Protein 9E6P (pdb70)

B-factor: mean 45.99, std 21.61, range [12.02, 159.19]

Solve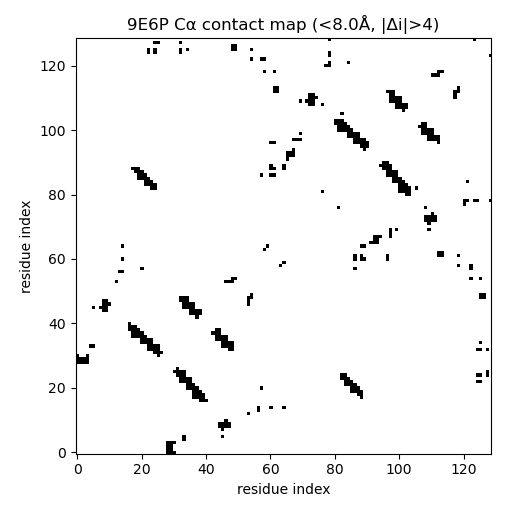nt-accessible surface area: 7428 Å² total; per-residue (Å²): 101,133,148,41,122,19,173,125,51,132,98,61,31,119,24,79,76,1,72,20,1,27,0,41,24,54,29,116,56,2,107,96,10,5,0,25,0,29,29,116,104,45,174,118,28,28,4,48,7,114,29,101,56,6,52,70,25,0,32,49,2,2,94,62,120,181,174,48,95,23,163,109,84,96,98,53,35,112,28,95,69,10,87,23,0,21,1,32,10,40,25,144,46,3,130,98,11,6,0,34,0,30,20,73,114,42,191,124,4,12,10,52,5,93,33,110,60,16,34,60,41,0,62,20,3,1,100,47,122

GO terms:
  GO:0005576 extracellular region (C, IDA)
  GO:0097398 cellular response to interleukin-17 (P, IDA)
  GO:0005576 extracellular region (C, HDA)
  GO:0070947 neutrophil-mediated killing of fungus (P, IDA)
  GO:1902035 positive regulation of hematopoietic stem cell proliferation (P, IDA)
  GO:0032930 positive regulation of superoxide anion generation (P, IDA)

InterPro domains:
  IPR001089 CXC chemokine [PR00437] (32-40)
  IPR001089 CXC chemokine [PR00437] (47-68)
  IPR001089 CXC chemokine [PR00437] (69-87)
  IPR001811 Chemokine interleukin-8-like domain [PF00048] (32-90)
  IPR001811 Chemokine interleukin-8-like domain [SM00199] (30-90)
  IPR018048 CXC chemokine, conserved site [PS00471] (33-77)
  IPR033899 CXC Chemokine domain [cd00273] (30-92)
  IPR036048 Chemokine interleukin-8-like superfamily [SSF54117] (15-92)
  IPR039809 Chemokine beta/gamma/delta [PTHR12015] (9-92)

Radius of gyration: 13.68 Å; Cα contacts (8 Å, |Δi|>4): 250; chains: 2; bounding box: 38×34×27 Å

Structure (mmCIF, N/CA/C/O backbone):
data_9E6P
#
_entry.id   9E6P
#
_cell.length_a   44.859
_cell.length_b   72.184
_cell.length_c   42.810
_cell.angle_alpha   90.000
_cell.angle_beta   90.000
_cell.angle_gamma   90.000
#
_symmetry.space_group_name_H-M   'P 21 21 2'
#
loop_
_atom_site.group_PDB
_atom_site.id
_atom_site.type_symbol
_atom_site.label_atom_id
_atom_site.label_alt_id
_atom_site.label_comp_id
_atom_site.label_asym_id
_atom_site.label_entity_id
_atom_site.label_seq_id
_atom_site.pdbx_PDB_ins_code
_atom_site.Cartn_x
_atom_site.Cartn_y
_atom_site.Cartn_z
_atom_site.occupancy
_atom_site.B_iso_or_equiv
_atom_site.auth_seq_id
_atom_site.auth_comp_id
_atom_site.auth_asym_id
_atom_site.auth_atom_id
_atom_site.pdbx_PDB_model_num
ATOM 1 N N . GLU A 1 7 ? -34.78334 16.74193 -11.24632 1.000 53.38238 7 GLU A N 1
ATOM 2 C CA . GLU A 1 7 ? -35.09169 15.31892 -11.17895 1.000 61.21731 7 GLU A CA 1
ATOM 3 C C . GLU A 1 7 ? -35.68311 14.82995 -12.49709 1.000 60.69661 7 GLU A C 1
ATOM 4 O O . GLU A 1 7 ? -36.51093 13.91842 -12.51225 1.000 69.13534 7 GLU A O 1
ATOM 7 N N . LEU A 1 8 ? -35.24571 15.43730 -13.60579 1.000 45.81916 8 LEU A N 1
ATOM 8 C CA . LEU A 1 8 ? -35.81678 15.15686 -14.91491 1.000 62.73398 8 LEU A CA 1
ATOM 9 C C . LEU A 1 8 ? -34.81205 14.68652 -15.96324 1.000 49.70801 8 LEU A C 1
ATOM 10 O O . LEU A 1 8 ? -35.23577 14.07565 -16.95120 1.000 42.71407 8 LEU A O 1
ATOM 26 N N . ARG A 1 9 ? -33.51540 14.94739 -15.79305 1.000 48.73968 9 ARG A N 1
ATOM 27 C CA . ARG A 1 9 ? -32.49343 14.30388 -16.61968 1.000 52.71901 9 ARG A CA 1
ATOM 28 C C . ARG A 1 9 ? -31.29208 13.90306 -15.76639 1.000 42.05808 9 ARG A C 1
ATOM 29 O O . ARG A 1 9 ? -30.13704 14.05003 -16.17796 1.000 52.00558 9 ARG A O 1
ATOM 50 N N . CYS A 1 10 ? -31.55243 13.38378 -14.56712 1.000 38.01274 10 CYS A N 1
ATOM 51 C CA . CYS A 1 10 ? -30.49004 12.86378 -13.71620 1.000 32.64055 10 CYS A CA 1
ATOM 52 C C . CYS A 1 10 ? -29.90864 11.58135 -14.30554 1.000 32.75114 10 CYS A C 1
ATOM 53 O O . CYS A 1 10 ? -30.61469 10.78483 -14.93008 1.000 44.80838 10 CYS A O 1
ATOM 60 N N . GLN A 1 11 ? -28.60333 11.38730 -14.10250 1.000 23.85956 11 GLN A N 1
ATOM 61 C CA . GLN A 1 11 ? -27.91217 10.18644 -14.55816 1.000 26.04473 11 GLN A CA 1
ATOM 62 C C . GLN A 1 11 ? -27.80903 9.10368 -13.48948 1.000 24.62022 11 GLN A C 1
ATOM 63 O O . GLN A 1 11 ? -27.31977 8.00977 -13.78840 1.000 16.52172 11 GLN A O 1
ATOM 77 N N . CYS A 1 12 ? -28.24917 9.37156 -12.26315 1.000 22.38965 12 CYS A N 1
ATOM 78 C CA . CYS A 1 12 ? -28.17601 8.39789 -11.18248 1.000 35.23806 12 CYS A CA 1
ATOM 79 C C . CYS A 1 12 ? -29.54648 8.21163 -10.55178 1.000 30.21200 12 CYS A C 1
ATOM 80 O O . CYS A 1 12 ? -30.19773 9.18834 -10.16762 1.000 38.80316 12 CYS A O 1
ATOM 87 N N . LEU A 1 13 ? -29.97286 6.95322 -10.44452 1.000 18.63923 13 LEU A N 1
ATOM 88 C CA . LEU A 1 13 ? -31.21375 6.58427 -9.78011 1.000 33.57092 13 LEU A CA 1
ATOM 89 C C . LEU A 1 13 ? -30.99019 6.10034 -8.35667 1.000 14.81686 13 LEU A C 1
ATOM 90 O O . LEU A 1 13 ? -31.95967 5.78472 -7.66198 1.000 21.82310 13 LEU A O 1
ATOM 106 N N . GLN A 1 14 ? -29.74203 6.02625 -7.91335 1.000 14.62207 14 GLN A N 1
ATOM 107 C CA . GLN A 1 14 ? -29.43446 5.46951 -6.60774 1.000 33.29566 14 GLN A CA 1
ATOM 108 C C . GLN A 1 14 ? -27.95614 5.66901 -6.32767 1.000 49.57316 14 GLN A C 1
ATOM 109 O O . GLN A 1 14 ? -27.12708 5.62544 -7.24136 1.000 40.95658 14 GLN A O 1
ATOM 123 N N . THR A 1 15 ? -27.63826 5.87532 -5.05716 1.000 21.77236 15 THR A N 1
ATOM 124 C CA . THR A 1 15 ? -26.26069 5.96748 -4.60758 1.000 37.73545 15 THR A CA 1
ATOM 125 C C . THR A 1 15 ? -25.89331 4.69406 -3.86024 1.000 49.30498 15 THR A C 1
ATOM 126 O O . THR A 1 15 ? -26.73627 4.07069 -3.20922 1.000 30.97179 15 THR A O 1
ATOM 137 N N . MET A 1 16 ? -24.63432 4.29500 -3.98731 1.000 37.95255 16 MET A N 1
ATOM 138 C CA . MET A 1 16 ? -24.15199 3.05554 -3.39914 1.000 29.15336 16 MET A CA 1
ATOM 139 C C . MET A 1 16 ? -22.78387 3.32554 -2.79336 1.000 18.87121 16 MET A C 1
ATOM 140 O O . MET A 1 16 ? -22.07233 4.23547 -3.22417 1.000 32.03429 16 MET A O 1
ATOM 154 N N . ALA A 1 17 ? -22.41816 2.52784 -1.79128 1.000 15.36022 17 ALA A N 1
ATOM 155 C CA . ALA A 1 17 ? -21.19031 2.73314 -1.03647 1.000 22.62085 17 ALA A CA 1
ATOM 156 C C . ALA A 1 17 ? -20.36901 1.45335 -1.01076 1.000 23.65902 17 ALA A C 1
ATOM 157 O O . ALA A 1 17 ? -20.88411 0.35841 -1.24214 1.000 32.49562 17 ALA A O 1
ATOM 164 N N . GLY A 1 18 ? -19.08830 1.59911 -0.67299 1.000 32.54970 18 GLY A N 1
ATOM 165 C CA . GLY A 1 18 ? -18.15016 0.49710 -0.71449 1.000 32.72092 18 GLY A CA 1
ATOM 166 C C . GLY A 1 18 ? -17.07743 0.60339 -1.77800 1.000 30.76127 18 GLY A C 1
ATOM 167 O O . GLY A 1 18 ? -16.36063 -0.37541 -2.00472 1.000 59.36127 18 GLY A O 1
ATOM 171 N N . ILE A 1 19 ? -16.93659 1.76345 -2.42164 1.000 24.82839 19 ILE A N 1
ATOM 172 C CA . ILE A 1 19 ? -15.99352 1.93820 -3.52142 1.000 33.42636 19 ILE A CA 1
ATOM 173 C C . ILE A 1 19 ? -14.55824 2.00164 -3.01156 1.000 44.03886 19 ILE A C 1
ATOM 174 O O . ILE A 1 19 ? -14.27641 2.56934 -1.94709 1.000 34.53401 19 ILE A O 1
ATOM 190 N N . HIS A 1 20 ? -13.63883 1.40124 -3.77454 1.000 48.64841 20 HIS A N 1
ATOM 191 C CA . HIS A 1 20 ? -12.21562 1.40090 -3.46383 1.000 42.11474 20 HIS A CA 1
ATOM 192 C C . HIS A 1 20 ? -11.47219 2.15138 -4.56039 1.000 40.62925 20 HIS A C 1
ATOM 193 O O . HIS A 1 20 ? -11.79091 2.00879 -5.74514 1.000 34.21182 20 HIS A O 1
ATOM 207 N N . LEU A 1 21 ? -10.46197 2.92856 -4.16498 1.000 27.05510 21 LEU A N 1
ATOM 208 C CA . LEU A 1 21 ? -9.71836 3.72200 -5.13854 1.000 24.91854 21 LEU A CA 1
ATOM 209 C C . LEU A 1 21 ? -9.00704 2.83632 -6.15445 1.000 25.86076 21 LEU A C 1
ATOM 210 O O . LEU A 1 21 ? -8.89703 3.19706 -7.33202 1.000 45.82699 21 LEU A O 1
ATOM 226 N N . LYS A 1 22 ? -8.51343 1.67375 -5.71877 1.000 13.41271 22 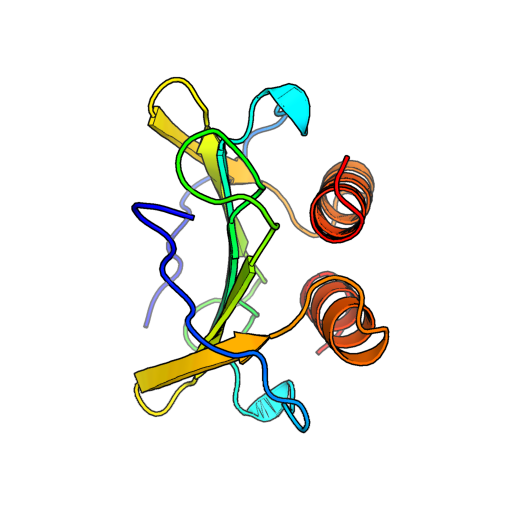LYS A N 1
ATOM 227 C CA . LYS A 1 22 ? -7.74389 0.81646 -6.61659 1.000 31.94423 22 LYS A CA 1
ATOM 228 C C . LYS A 1 22 ? -8.51627 0.49085 -7.89035 1.000 40.84187 22 LYS A C 1
ATOM 229 O O . LYS A 1 22 ? -7.92700 0.37516 -8.97172 1.000 30.15221 22 LYS A O 1
ATOM 233 N N . ASN A 1 23 ? -9.83528 0.33846 -7.78611 1.000 39.10603 23 ASN A N 1
ATOM 234 C CA . ASN A 1 23 ? -10.63946 -0.03980 -8.94208 1.000 39.30055 23 ASN A CA 1
ATOM 235 C C . ASN A 1 23 ? -11.01090 1.13900 -9.83862 1.000 32.25003 23 ASN A C 1
ATOM 236 O O . ASN A 1 23 ? -11.33798 0.92157 -11.00820 1.000 26.45415 23 ASN A O 1
ATOM 247 N N . ILE A 1 24 ? -10.98849 2.36774 -9.33037 1.000 39.41084 24 ILE A N 1
ATOM 248 C CA . ILE A 1 24 ? -11.49835 3.50851 -10.08511 1.000 22.51447 24 ILE A CA 1
ATOM 249 C C . ILE A 1 24 ? -10.49505 3.91536 -11.15580 1.000 21.29310 24 ILE A C 1
ATOM 250 O O . ILE A 1 24 ? -9.30433 4.08362 -10.87248 1.000 36.16487 24 ILE A O 1
ATOM 266 N N . GLN A 1 25 ? -10.97714 4.09031 -12.38959 1.000 12.38281 25 GLN A N 1
ATOM 267 C CA . GLN A 1 25 ? -10.18018 4.72631 -13.42970 1.000 14.31355 25 GLN A CA 1
ATOM 268 C C . GLN A 1 25 ? -10.60413 6.15718 -13.69637 1.000 27.29287 25 GLN A C 1
ATOM 269 O O . GLN A 1 25 ? -9.81057 6.93022 -14.24111 1.000 49.49281 25 GLN A O 1
ATOM 283 N N . SER A 1 26 ? -11.84599 6.52058 -13.37504 1.000 26.58644 26 SER A N 1
ATOM 284 C CA . SER A 1 26 ? -12.26835 7.90219 -13.54662 1.000 19.37948 26 SER A CA 1
ATOM 285 C C . SER A 1 26 ? -13.40739 8.23029 -12.59616 1.000 12.07153 26 SER A C 1
ATOM 286 O O . SER A 1 26 ? -14.39015 7.49630 -12.52732 1.000 12.18084 26 SER A O 1
ATOM 294 N N . LEU A 1 27 ? -13.26516 9.32026 -11.85246 1.000 21.39841 27 LEU A N 1
ATOM 295 C CA . LEU A 1 27 ? -14.30980 9.81927 -10.96470 1.000 33.82326 27 LEU A CA 1
ATOM 296 C C . LEU A 1 27 ? -14.72657 11.18737 -11.48713 1.000 50.82355 27 LEU A C 1
ATOM 297 O O . LEU A 1 27 ? -13.86836 12.04065 -11.71417 1.000 38.49444 27 LEU A O 1
ATOM 313 N N . CYS A 1 28 ? -16.03272 11.41838 -11.64396 1.000 40.56565 28 CYS A N 1
ATOM 314 C CA . CYS A 1 28 ? -16.51126 12.67912 -12.20278 1.000 38.90915 28 CYS A CA 1
ATOM 315 C C . CYS A 1 28 ? -17.69722 13.19493 -11.40191 1.000 27.21661 28 CYS A C 1
ATOM 316 O O . CYS A 1 28 ? -18.60939 12.43257 -11.06698 1.000 26.86214 28 CYS A O 1
ATOM 323 N N . VAL A 1 29 ? -17.66579 14.49297 -11.09798 1.000 32.37976 29 VAL A N 1
ATOM 324 C CA . VAL A 1 29 ? -18.68100 15.16526 -10.29263 1.000 28.08864 29 VAL A CA 1
ATOM 325 C C . VAL A 1 29 ? -19.60416 15.94218 -11.22000 1.000 19.66383 29 VAL A C 1
ATOM 326 O O . VAL A 1 29 ? -19.14577 16.77417 -12.01451 1.000 16.88359 29 VAL A O 1
ATOM 339 N N . LEU A 1 30 ? -20.90744 15.69157 -11.10430 1.000 16.73148 30 LEU A N 1
ATOM 340 C CA . LEU A 1 30 ? -21.92188 16.41243 -11.86324 1.000 23.82261 30 LEU A CA 1
ATOM 341 C C . LEU A 1 30 ? -22.62669 17.35190 -10.89944 1.000 27.41124 30 LEU A C 1
ATOM 342 O O . LEU A 1 30 ? -23.47003 16.90248 -10.10268 1.000 53.11276 30 LEU A O 1
ATOM 358 N N . PRO A 1 31 ? -22.31501 18.64656 -10.91355 1.000 30.57622 31 PRO A N 1
ATOM 359 C CA . PRO A 1 31 ? -22.93858 19.55892 -9.94983 1.000 46.00399 31 PRO A CA 1
ATOM 360 C C . PRO A 1 31 ? -24.42230 19.71826 -10.22519 1.000 34.55617 31 PRO A C 1
ATOM 361 O O . PRO A 1 31 ? -24.88252 19.59639 -11.36042 1.000 13.43549 31 PRO A O 1
ATOM 372 N N . SER A 1 32 ? -25.16737 20.02300 -9.16761 1.000 35.97582 32 SER A N 1
ATOM 373 C CA . SER A 1 32 ? -26.61106 20.16103 -9.28200 1.000 38.57839 32 SER A CA 1
ATOM 374 C C . SER A 1 32 ? -26.98451 21.36834 -10.13684 1.000 58.26578 32 SER A C 1
ATOM 375 O O . SER A 1 32 ? -26.28573 22.38500 -10.16336 1.000 65.54615 32 SER A O 1
ATOM 383 N N . GLY A 1 33 ? -28.11109 21.24248 -10.83686 1.000 83.52378 33 GLY A N 1
ATOM 384 C CA . GLY A 1 33 ? -28.63038 22.29421 -11.67908 1.000 6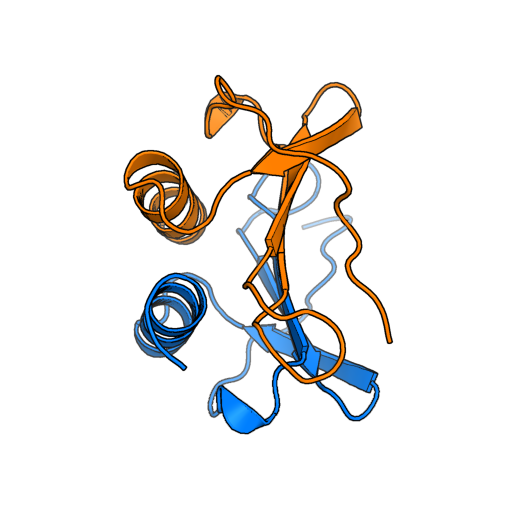6.18631 33 GLY A CA 1
ATOM 385 C C . GLY A 1 33 ? -30.04673 21.98527 -12.12427 1.000 49.95663 33 GLY A C 1
ATOM 386 O O . GLY A 1 33 ? -30.72495 21.12800 -11.54955 1.000 45.94483 33 GLY A O 1
ATOM 390 N N . PRO A 1 34 ? -30.52769 22.68030 -13.15755 1.000 39.99620 34 PRO A N 1
ATOM 391 C CA . PRO A 1 34 ? -31.85067 22.33498 -13.70199 1.000 36.45605 34 PRO A CA 1
ATOM 392 C C . PRO A 1 34 ? -31.92350 20.89609 -14.15856 1.000 42.74196 34 PRO A C 1
ATOM 393 O O . PRO A 1 34 ? -33.00008 20.28656 -14.12462 1.000 43.54284 34 PRO A O 1
ATOM 404 N N . HIS A 1 35 ? -30.79724 20.34286 -14.60635 1.000 41.67788 35 HIS A N 1
ATOM 405 C CA . HIS A 1 35 ? -30.77307 18.95764 -15.05296 1.000 47.56813 35 HIS A CA 1
ATOM 406 C C . HIS A 1 35 ? -31.10707 17.99631 -13.91732 1.000 35.85461 35 HIS A C 1
ATOM 407 O O . HIS A 1 35 ? -31.87342 17.04463 -14.10896 1.000 33.80856 35 HIS A O 1
ATOM 421 N N . CYS A 1 36 ? -30.55463 18.22767 -12.72582 1.000 37.98305 36 CYS A N 1
ATOM 422 C CA . CYS A 1 36 ? -30.72204 17.28599 -11.62690 1.000 40.50241 36 CYS A CA 1
ATOM 423 C C . CYS A 1 36 ? -30.75191 18.03340 -10.30169 1.000 31.69984 36 CYS A C 1
ATOM 424 O O . CYS A 1 36 ? -30.00968 18.99844 -10.10873 1.000 49.53780 36 CYS A O 1
ATOM 431 N N . THR A 1 37 ? -31.60865 17.57186 -9.38692 1.000 28.40692 37 THR A N 1
ATOM 432 C CA . THR A 1 37 ? -31.79581 18.28127 -8.12596 1.000 28.32765 37 THR A CA 1
ATOM 433 C C . THR A 1 37 ? -30.54902 18.21803 -7.25225 1.000 48.24919 37 THR A C 1
ATOM 434 O O . THR A 1 37 ? -30.22434 19.18677 -6.55668 1.000 74.70490 37 THR A O 1
ATOM 445 N N . GLN A 1 38 ? -29.84940 17.08589 -7.25840 1.000 48.70101 38 GLN A N 1
ATOM 446 C CA . GLN A 1 38 ? -28.71454 16.86117 -6.37641 1.000 59.58676 38 GLN A CA 1
ATOM 447 C C . GLN A 1 38 ? -27.44302 16.62068 -7.17834 1.000 49.47352 38 GLN A C 1
ATOM 448 O O . GLN A 1 38 ? -27.47891 16.07175 -8.28412 1.000 39.04741 38 GLN A O 1
ATOM 462 N N . THR A 1 39 ? -26.31665 17.04156 -6.60364 1.000 41.51631 39 THR A N 1
ATOM 463 C CA . THR A 1 39 ? -25.01506 16.71580 -7.17228 1.000 37.62963 39 THR A CA 1
ATOM 464 C C . THR A 1 39 ? -24.80554 15.20676 -7.15694 1.000 13.71566 39 THR A C 1
ATOM 465 O O . THR A 1 39 ? -25.23920 14.50903 -6.23568 1.000 13.88581 39 THR A O 1
ATOM 476 N N . GLU A 1 40 ? -24.14285 14.70451 -8.19159 1.000 16.68187 40 GLU A N 1
ATOM 477 C CA . GLU A 1 40 ? -23.96371 13.27301 -8.38248 1.000 16.51798 40 GLU A CA 1
ATOM 478 C C . GLU A 1 40 ? -22.49232 12.95924 -8.58301 1.000 18.45954 40 GLU A C 1
ATOM 479 O O . GLU A 1 40 ? -21.76738 13.75764 -9.17810 1.000 31.02544 40 GLU A O 1
ATOM 491 N N . VAL A 1 41 ? -22.02508 11.82381 -8.06309 1.000 21.56004 41 VAL A N 1
ATOM 492 C CA . VAL A 1 41 ? -20.66813 11.36421 -8.33198 1.000 29.18610 41 VAL A CA 1
ATOM 493 C C . VAL A 1 41 ? -20.78422 10.08923 -9.15381 1.000 15.74359 41 VAL A C 1
ATOM 494 O O . VAL A 1 41 ? -21.53873 9.18675 -8.79118 1.000 16.40609 41 VAL A O 1
ATOM 507 N N . ILE A 1 42 ? -20.10364 10.03761 -10.29329 1.000 15.69714 42 ILE A N 1
ATOM 508 C CA . ILE A 1 42 ? -20.07263 8.82648 -11.10748 1.000 15.66033 42 ILE A CA 1
ATOM 509 C C . ILE A 1 42 ? -18.62531 8.37150 -11.22130 1.000 34.72016 42 ILE A C 1
ATOM 510 O O . ILE A 1 42 ? -17.76937 9.11529 -11.71478 1.000 36.42395 42 ILE A O 1
ATOM 526 N N . ALA A 1 43 ? -18.35634 7.14950 -10.77017 1.000 41.39577 43 ALA A N 1
ATOM 527 C CA . ALA A 1 43 ? -17.02348 6.56564 -10.83783 1.000 15.07192 43 ALA A CA 1
ATOM 528 C C . ALA A 1 43 ? -17.08268 5.43193 -11.85073 1.000 15.09688 43 ALA A C 1
ATOM 529 O O . ALA A 1 43 ? -17.73155 4.40958 -11.61131 1.000 16.34820 43 ALA A O 1
ATOM 536 N N . THR A 1 44 ? -16.42589 5.62996 -12.98510 1.000 15.10232 44 THR A N 1
ATOM 537 C CA . THR A 1 44 ? -16.21997 4.57946 -13.96573 1.000 15.10903 44 THR A CA 1
ATOM 538 C C . THR A 1 44 ? -14.97619 3.79916 -13.56606 1.000 14.89845 44 THR A C 1
ATOM 539 O O . THR A 1 44 ? -13.88294 4.37107 -13.45406 1.000 26.52846 44 THR A O 1
ATOM 550 N N . LEU A 1 45 ? -15.15365 2.50282 -13.33617 1.000 14.86390 45 LEU A N 1
ATOM 551 C CA . LEU A 1 45 ? -14.09909 1.62081 -12.87577 1.000 17.00943 45 LEU A CA 1
ATOM 552 C C . LEU A 1 45 ? -13.26229 1.13662 -14.05612 1.000 21.12181 45 LEU A C 1
ATOM 553 O O . LEU A 1 45 ? -13.61236 1.32882 -15.22271 1.000 31.53027 45 LEU A O 1
ATOM 569 N N . LYS A 1 46 ? -12.14275 0.48397 -13.73875 1.000 32.69813 46 LYS A N 1
ATOM 570 C CA . LYS A 1 46 ? -11.25321 -0.01252 -14.78447 1.000 31.74033 46 LYS A CA 1
ATOM 571 C C . LYS A 1 46 ? -11.92135 -1.08885 -15.63198 1.000 26.89212 46 LYS A C 1
ATOM 572 O O . LYS A 1 46 ? -11.65105 -1.18621 -16.83480 1.000 27.20736 46 LYS A O 1
ATOM 591 N N . ASN A 1 47 ? -12.80197 -1.89423 -15.03273 1.000 15.16517 47 ASN A N 1
ATOM 592 C CA . ASN A 1 47 ? -13.53629 -2.90022 -15.79001 1.000 14.83134 47 ASN A CA 1
ATOM 593 C C . ASN A 1 47 ? -14.51962 -2.28771 -16.77780 1.000 23.46787 47 ASN A C 1
ATOM 594 O O . ASN A 1 47 ? -14.97661 -2.98615 -17.69011 1.000 32.74591 47 ASN A O 1
ATOM 605 N N . GLY A 1 48 ? -14.85767 -1.00875 -16.61232 1.000 24.30764 48 GLY A N 1
ATOM 606 C CA . GLY A 1 48 ? -15.76211 -0.30801 -17.50099 1.000 15.22275 48 GLY A CA 1
ATOM 607 C C . GLY A 1 48 ? -17.13240 -0.04077 -16.91753 1.000 15.32780 48 GLY A C 1
ATOM 608 O O . GLY A 1 48 ? -17.87921 0.76625 -17.48770 1.000 15.48350 48 GLY A O 1
ATOM 612 N N . ARG A 1 49 ? -17.49110 -0.68490 -15.80790 1.000 15.26585 49 ARG A N 1
ATOM 613 C CA . ARG A 1 49 ? -18.75846 -0.40024 -15.15478 1.000 15.37290 49 ARG A CA 1
ATOM 614 C C . ARG A 1 49 ? -18.70497 0.95552 -14.46129 1.000 15.34356 49 ARG A C 1
ATOM 615 O O . ARG A 1 49 ? -17.63501 1.49665 -14.18429 1.000 15.20174 49 ARG A O 1
ATOM 636 N N . GLU A 1 50 ? -19.87922 1.51340 -14.19479 1.000 15.49299 50 GLU A N 1
ATOM 637 C CA . GLU A 1 50 ? -20.00415 2.81059 -13.54592 1.000 15.50692 50 GLU A CA 1
ATOM 638 C C . GLU A 1 50 ? -20.79697 2.65502 -12.25743 1.000 15.52953 50 GLU A C 1
ATOM 639 O O . GLU A 1 50 ? -21.70866 1.82857 -12.16821 1.000 15.62903 50 GLU A O 1
ATOM 651 N N . ALA A 1 51 ? -20.43046 3.44693 -11.25146 1.000 16.67040 51 ALA A N 1
ATOM 652 C CA . ALA A 1 51 ? -21.06633 3.40037 -9.94045 1.000 20.83626 51 ALA A CA 1
ATOM 653 C C . ALA A 1 51 ? -21.43964 4.81003 -9.50627 1.000 15.56025 51 ALA A C 1
ATOM 654 O O . ALA A 1 51 ? -20.60886 5.72285 -9.56688 1.000 21.35284 51 ALA A O 1
ATOM 661 N N . CYS A 1 52 ? -22.68898 4.98496 -9.07587 1.000 15.74667 52 CYS A N 1
ATOM 662 C CA . CYS A 1 52 ? -23.16550 6.26667 -8.57101 1.000 16.81000 52 CYS A CA 1
ATOM 663 C C . CYS A 1 52 ? -22.87157 6.38358 -7.08105 1.000 21.02614 52 CYS A C 1
ATOM 664 O O . CYS A 1 52 ? -23.30169 5.54209 -6.28529 1.000 21.74659 52 CYS A O 1
ATOM 671 N N . LEU A 1 53 ? -22.14310 7.43087 -6.71510 1.000 30.85879 53 LEU A N 1
ATOM 672 C CA . LEU A 1 53 ? -21.74119 7.71764 -5.35199 1.000 20.64944 53 LEU A CA 1
ATOM 673 C C . LEU A 1 53 ? -22.34691 9.03898 -4.89234 1.000 21.73806 53 LEU A C 1
ATOM 674 O O . LEU A 1 53 ? -22.59024 9.96239 -5.69312 1.000 23.66938 53 LEU A O 1
ATOM 690 N N . ASP A 1 54 ? -22.55974 9.11643 -3.57958 1.000 21.11209 54 ASP A N 1
ATOM 691 C CA . ASP A 1 54 ? -23.20351 10.25920 -2.94962 1.000 35.75599 54 ASP A CA 1
ATOM 692 C C . ASP A 1 54 ? -22.13999 11.27361 -2.56159 1.000 45.71588 54 ASP A C 1
ATOM 693 O O . ASP A 1 54 ? -21.25764 10.94483 -1.75893 1.000 44.49711 54 ASP A O 1
ATOM 702 N N . PRO A 1 55 ? -22.17213 12.49845 -3.09604 1.000 49.37946 55 PRO A N 1
ATOM 703 C CA . PRO A 1 55 ? -21.09126 13.45118 -2.78749 1.000 42.32610 55 PRO A CA 1
ATOM 704 C C . PRO A 1 55 ? -20.95979 13.76648 -1.30814 1.000 47.71851 55 PRO A C 1
ATOM 705 O O . PRO A 1 55 ? -19.84277 14.00323 -0.83089 1.000 38.48990 55 PRO A O 1
ATOM 716 N N . GLU A 1 56 ? -22.0713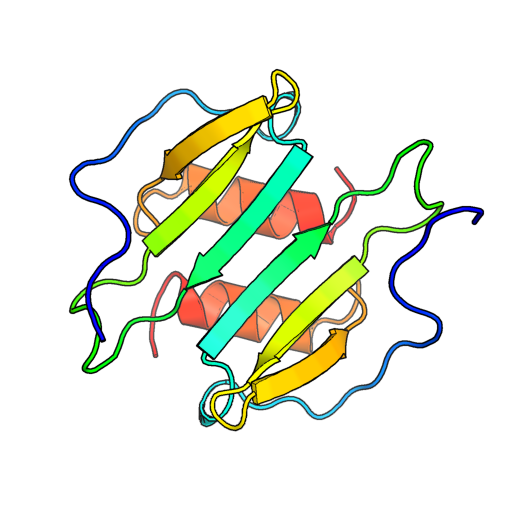2 13.78002 -0.56807 1.000 87.92802 56 GLU A N 1
ATOM 717 C CA . GLU A 1 56 ? -22.03031 14.09942 0.85481 1.000 93.10705 56 GLU A CA 1
ATOM 718 C C . GLU A 1 56 ? -21.26050 13.05886 1.65823 1.000 78.64605 56 GLU A C 1
ATOM 719 O O . GLU A 1 56 ? -20.81750 13.35665 2.77352 1.000 83.75524 56 GLU A O 1
ATOM 731 N N . ALA A 1 57 ? -21.10362 11.85090 1.12595 1.000 54.73686 57 ALA A N 1
ATOM 732 C CA . ALA A 1 57 ? -20.45379 10.78143 1.87007 1.000 45.16293 57 ALA A CA 1
ATOM 733 C C . ALA A 1 57 ? -18.99514 11.13272 2.15931 1.000 61.56899 57 ALA A C 1
ATOM 734 O O . ALA A 1 57 ? -18.29887 11.66620 1.28934 1.000 62.91586 57 ALA A O 1
ATOM 741 N N . PRO A 1 58 ? -18.50257 10.86039 3.37440 1.000 74.30878 58 PRO A N 1
ATOM 742 C CA . PRO A 1 58 ? -17.07897 11.13049 3.65163 1.000 49.47517 58 PRO A CA 1
ATOM 743 C C . PRO A 1 58 ? -16.12068 10.27274 2.84465 1.000 42.84012 58 PRO A C 1
ATOM 744 O O . PRO A 1 58 ? -15.04711 10.75160 2.45356 1.000 41.02511 58 PRO A O 1
ATOM 755 N N . LEU A 1 59 ? -16.46829 9.00644 2.60005 1.000 47.57096 59 LEU A N 1
ATOM 756 C CA . LEU A 1 59 ? -15.54550 8.10449 1.91726 1.000 43.57924 59 LEU A CA 1
ATOM 757 C C . LEU A 1 59 ? -15.24021 8.58144 0.50242 1.000 51.14144 59 LEU A C 1
ATOM 758 O O . LEU A 1 59 ? -14.08472 8.54716 0.06387 1.000 39.98330 59 LEU A O 1
ATOM 762 N N . VAL A 1 60 ? -16.26368 9.01685 -0.23408 1.000 40.58043 60 VAL A N 1
ATOM 763 C CA . VAL A 1 60 ? -16.04871 9.45497 -1.61039 1.000 39.80636 60 VAL A CA 1
ATOM 764 C C . VAL A 1 60 ? -15.14759 10.68338 -1.63722 1.000 40.12732 60 VAL A C 1
ATOM 765 O O . VAL A 1 60 ? -14.26521 10.81121 -2.49539 1.000 55.86649 60 VAL A O 1
ATOM 778 N N . GLN A 1 61 ? -15.36318 11.60985 -0.70311 1.000 40.53454 61 GLN A N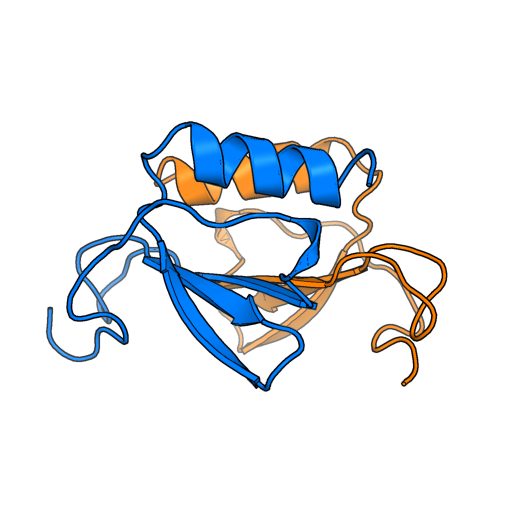 1
ATOM 779 C CA . GLN A 1 61 ? -14.50720 12.78565 -0.60532 1.000 40.90600 61 GLN A CA 1
ATOM 780 C C . GLN A 1 61 ? -13.07046 12.38352 -0.30340 1.000 40.94985 61 GLN A C 1
ATOM 781 O O . GLN A 1 61 ? -12.12193 12.95109 -0.86156 1.000 41.05816 61 GLN A O 1
ATOM 795 N N . LYS A 1 62 ? -12.89125 11.41737 0.59853 1.000 40.90356 62 LYS A N 1
ATOM 796 C CA . LYS A 1 62 ? -11.55065 10.93577 0.90477 1.000 50.57010 62 LYS A CA 1
ATOM 797 C C . LYS A 1 62 ? -10.88760 10.33811 -0.33153 1.000 40.60789 62 LYS A C 1
ATOM 798 O O . LYS A 1 62 ? -9.70204 10.57542 -0.57955 1.000 40.75383 62 LYS A O 1
ATOM 805 N N . ILE A 1 63 ? -11.63520 9.55846 -1.11850 1.000 40.18534 63 ILE A N 1
ATOM 806 C CA . ILE A 1 63 ? -11.05602 8.97034 -2.32893 1.000 39.88988 63 ILE A CA 1
ATOM 807 C C . ILE A 1 63 ? -10.67815 10.06941 -3.31745 1.000 42.69966 63 ILE A C 1
ATOM 808 O O . ILE A 1 63 ? -9.63904 9.99031 -3.98228 1.000 40.01107 63 ILE A O 1
ATOM 824 N N . VAL A 1 64 ? -11.52073 11.09281 -3.45421 1.000 53.96381 64 VAL A N 1
ATOM 825 C CA . VAL A 1 64 ? -11.19848 12.20213 -4.35050 1.000 45.17378 64 VAL A CA 1
ATOM 826 C C . VAL A 1 64 ? -9.89772 12.87072 -3.91216 1.000 48.07470 64 VAL A C 1
ATOM 827 O O . VAL A 1 64 ? -8.98104 13.09414 -4.71772 1.000 40.70362 64 VAL A O 1
ATOM 840 N N . GLN A 1 65 ? -9.79920 13.19225 -2.62057 1.000 41.00110 65 GLN A N 1
ATOM 841 C CA . GLN A 1 65 ? -8.60637 13.86285 -2.12089 1.000 41.43268 65 GLN A CA 1
ATOM 842 C C . GLN A 1 65 ? -7.37660 12.97058 -2.23243 1.000 48.34025 65 GLN A C 1
ATOM 843 O O . GLN A 1 65 ? -6.26164 13.47615 -2.39848 1.000 51.62442 65 GLN A O 1
ATOM 847 N N . LYS A 1 66 ? -7.55064 11.65158 -2.12249 1.000 41.01370 66 LYS A N 1
ATOM 848 C CA . LYS A 1 66 ? -6.43023 10.73782 -2.32402 1.000 51.35533 66 LYS A CA 1
ATOM 849 C C . LYS A 1 66 ? -6.00079 10.69636 -3.78787 1.000 64.29356 66 LYS A C 1
ATOM 850 O O . LYS A 1 66 ? -4.80188 10.62947 -4.08505 1.000 64.52071 66 LYS A O 1
ATOM 857 N N . MET A 1 67 ? -6.96048 10.72145 -4.71813 1.000 40.43863 67 MET A N 1
ATOM 858 C CA . MET A 1 67 ? -6.60389 10.78710 -6.13130 1.000 40.31263 67 MET A CA 1
ATOM 859 C C . MET A 1 67 ? -5.78999 12.03914 -6.42619 1.000 40.68486 67 MET A C 1
ATOM 860 O O . MET A 1 67 ? -4.70373 11.96694 -7.01060 1.000 51.06193 67 MET A O 1
ATOM 874 N N . LEU A 1 68 ? -6.29912 13.20140 -6.01403 1.000 40.92354 68 LEU A N 1
ATOM 875 C CA . LEU A 1 68 ? -5.58662 14.44300 -6.29864 1.000 41.30284 68 LEU A CA 1
ATOM 876 C C . LEU A 1 68 ? -4.20202 14.43906 -5.66120 1.000 47.31097 68 LEU A C 1
ATOM 877 O O . LEU A 1 68 ? -3.21782 14.84755 -6.29041 1.000 41.86692 68 LEU A O 1
ATOM 893 N N . LYS A 1 69 ? -4.10617 13.97215 -4.41792 1.000 63.22816 69 LYS A N 1
ATOM 894 C CA . LYS A 1 69 ? -2.84587 13.88641 -3.68751 1.000 42.16805 69 LYS A CA 1
ATOM 895 C C . LYS A 1 69 ? -2.73688 12.48071 -3.11415 1.000 45.78499 69 LYS A C 1
ATOM 896 O O . LYS A 1 69 ? -3.50554 12.11461 -2.21931 1.000 88.29114 69 LYS A O 1
ATOM 915 N N . GLY A 1 70 ? -1.78712 11.69944 -3.61877 1.000 57.47959 70 GLY A N 1
ATOM 916 C CA . GLY A 1 70 ? -1.61155 10.33678 -3.15819 1.000 54.02831 70 GLY A CA 1
ATOM 917 C C . GLY A 1 70 ? -1.85397 9.31046 -4.24503 1.000 75.45401 70 GLY A C 1
ATOM 918 O O . GLY A 1 70 ? -1.72322 9.62026 -5.43385 1.000 60.44420 70 GLY A O 1
ATOM 922 N N . VAL A 1 71 ? -2.22044 8.09477 -3.83253 1.000 75.01861 71 VAL A N 1
ATOM 923 C CA . VAL A 1 71 ? -2.48831 6.95624 -4.71630 1.000 75.38444 71 VAL A CA 1
ATOM 924 C C . VAL A 1 71 ? -2.37588 7.27911 -6.20166 1.000 51.05426 71 VAL A C 1
ATOM 925 O O . VAL A 1 71 ? -1.39696 6.91548 -6.85324 1.000 49.82355 71 VAL A O 1
ATOM 938 N N . LEU B 1 8 ? -4.88303 4.64765 -21.80240 1.000 43.69235 8 LEU B N 1
ATOM 939 C CA . LEU B 1 8 ? -3.71360 4.21989 -22.56258 1.000 41.04570 8 LEU B CA 1
ATOM 940 C C . LEU B 1 8 ? -2.71853 5.36623 -22.71046 1.000 25.57027 8 LEU B C 1
ATOM 941 O O . LEU B 1 8 ? -1.51114 5.14631 -22.81091 1.000 18.22273 8 LEU B O 1
ATOM 956 N N . ARG B 1 9 ? -3.23548 6.59286 -22.71768 1.000 30.36376 9 ARG B N 1
ATOM 957 C CA . ARG B 1 9 ? -2.39670 7.77435 -22.84434 1.000 43.28758 9 ARG B CA 1
ATOM 958 C C . ARG B 1 9 ? -3.03956 8.92565 -22.08562 1.000 46.03132 9 ARG B C 1
ATOM 959 O O . ARG B 1 9 ? -4.21744 8.87698 -21.71974 1.000 33.38769 9 ARG B O 1
ATOM 980 N N . CYS B 1 10 ? -2.24045 9.96097 -21.83995 1.000 53.67144 10 CYS B N 1
ATOM 981 C CA . CYS B 1 10 ? -2.74933 11.14868 -21.17227 1.000 35.61070 10 CYS B CA 1
ATOM 982 C C . CYS B 1 10 ? -3.75948 11.84449 -22.07320 1.000 30.69662 10 CYS B C 1
ATOM 983 O O . CYS B 1 10 ? -3.61477 11.86118 -23.29918 1.000 33.37654 10 CYS B O 1
ATOM 990 N N . GLN B 1 11 ? -4.78841 12.41671 -21.45909 1.000 28.75226 11 GLN B N 1
ATOM 991 C CA . GLN B 1 11 ? -5.81014 13.15782 -22.18135 1.000 29.03693 11 GLN B CA 1
ATOM 992 C C . GLN B 1 11 ? -5.52204 14.65109 -22.23633 1.000 19.61308 11 GLN B C 1
ATOM 993 O O . GLN B 1 11 ? -6.25420 15.38289 -22.90858 1.000 36.29198 11 GLN B O 1
ATOM 1007 N N . CYS B 1 12 ? -4.46613 15.11475 -21.57381 1.000 24.67768 12 CYS B N 1
ATOM 1008 C CA . CYS B 1 12 ? -4.14034 16.53125 -21.50458 1.000 32.00811 12 CYS B CA 1
ATOM 1009 C C . CYS B 1 12 ? -2.73264 16.76019 -22.02790 1.000 48.29556 12 CYS B C 1
ATOM 1010 O O . CYS B 1 12 ? -1.77952 16.12307 -21.56559 1.000 74.63969 12 CYS B O 1
ATOM 1017 N N . LEU B 1 13 ? -2.61022 17.67162 -22.99048 1.000 35.24281 13 LEU B N 1
ATOM 1018 C CA . LEU B 1 13 ? -1.32438 18.07923 -23.53540 1.000 58.68772 13 LEU B CA 1
ATOM 1019 C C . LEU B 1 13 ? -0.84802 19.40506 -22.95578 1.000 44.85789 13 LEU B C 1
ATOM 1020 O O . LEU B 1 13 ? 0.17480 19.93465 -23.40095 1.000 77.50809 13 LEU B O 1
ATOM 1036 N N . GLN B 1 14 ? -1.56850 19.95455 -21.98278 1.000 30.15370 14 GLN B N 1
ATOM 1037 C CA . GLN B 1 14 ? -1.21540 21.23365 -21.38300 1.000 29.40289 14 GLN B CA 1
ATOM 1038 C C . GLN B 1 14 ? -1.95757 21.36222 -20.05903 1.000 32.36396 14 GLN B C 1
ATOM 1039 O O . GLN B 1 14 ? -2.64313 20.43773 -19.61346 1.000 44.71952 14 GLN B O 1
ATOM 1053 N N . THR B 1 15 ? -1.81437 22.52805 -19.43336 1.000 36.45031 15 THR B N 1
ATOM 1054 C CA . THR B 1 15 ? -2.51790 22.85682 -18.20249 1.000 47.27446 15 THR B CA 1
ATOM 1055 C C . THR B 1 15 ? -2.96104 24.30994 -18.27321 1.000 63.58988 15 THR B C 1
ATOM 1056 O O . THR B 1 15 ? -2.30850 25.14375 -18.90696 1.000 87.88399 15 THR B O 1
ATOM 1067 N N . MET B 1 16 ? -4.08237 24.60178 -17.62133 1.000 71.26394 16 MET B N 1
ATOM 1068 C CA . MET B 1 16 ? -4.69477 25.91846 -17.66929 1.000 60.43692 16 MET B CA 1
ATOM 1069 C C . MET B 1 16 ? -5.10423 26.34162 -16.26856 1.000 44.87238 16 MET B C 1
ATOM 1070 O O . MET B 1 16 ? -5.39988 25.50778 -15.40852 1.000 32.74674 16 MET B O 1
ATOM 1084 N N . ALA B 1 17 ? -5.11389 27.65205 -16.04882 1.000 52.26945 17 ALA B N 1
ATOM 1085 C CA . ALA B 1 17 ? -5.45946 28.22501 -14.76043 1.000 68.64962 17 ALA B CA 1
ATOM 1086 C C . ALA B 1 17 ? -6.48298 29.33174 -14.96375 1.000 64.33806 17 ALA B C 1
ATOM 1087 O O . ALA B 1 17 ? -6.64098 29.87164 -16.06227 1.000 41.71589 17 ALA B O 1
ATOM 1094 N N . GLY B 1 18 ? -7.19392 29.64504 -13.88662 1.000 46.82001 18 GLY B N 1
ATOM 1095 C CA . GLY B 1 18 ? -8.22354 30.65750 -13.89709 1.000 60.08573 18 GLY B CA 1
ATOM 1096 C C . GLY B 1 18 ? -9.63404 30.12143 -13.89346 1.000 77.6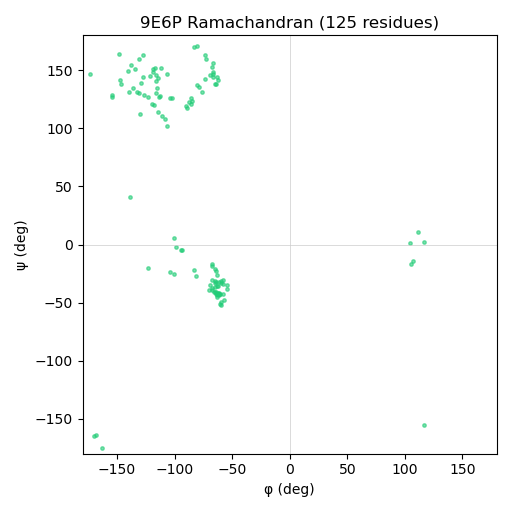6383 18 GLY B C 1
ATOM 1097 O O . GLY B 1 18 ? -10.58019 30.91745 -13.93696 1.000 104.72026 18 GLY B O 1
ATOM 1101 N N . ILE B 1 19 ? -9.80792 28.80691 -13.85078 1.000 51.30728 19 ILE B N 1
ATOM 1102 C CA . ILE B 1 19 ? -11.14150 28.22191 -13.82488 1.000 50.05385 19 ILE B CA 1
ATOM 1103 C C . ILE B 1 19 ? -11.66577 28.29538 -12.39754 1.000 63.14472 19 ILE B C 1
ATOM 1104 O O . ILE B 1 19 ? -10.93933 28.01839 -11.43456 1.000 36.81242 19 ILE B O 1
ATOM 1120 N N . HIS B 1 20 ? -12.93425 28.66483 -12.25938 1.000 74.88012 20 HIS B N 1
ATOM 1121 C CA . HIS B 1 20 ? -13.58926 28.81887 -10.96923 1.000 55.03058 20 HIS B CA 1
ATOM 1122 C C . HIS B 1 20 ? -14.75451 27.84656 -10.85925 1.000 69.62541 20 HIS B C 1
ATOM 1123 O O . HIS B 1 20 ? -15.35283 27.45487 -11.86536 1.000 60.43711 20 HIS B O 1
ATOM 1137 N N . LEU B 1 21 ? -15.05589 27.43793 -9.62331 1.000 78.16790 21 LEU B N 1
ATOM 1138 C CA . LEU B 1 21 ? -16.12917 26.47160 -9.41592 1.000 65.74147 21 LEU B CA 1
ATOM 1139 C C . LEU B 1 21 ? -17.41514 26.97441 -10.05042 1.000 54.69418 21 LEU B C 1
ATOM 1140 O O . LEU B 1 21 ? -18.17188 26.19753 -10.64403 1.000 80.55703 21 LEU B O 1
ATOM 1156 N N . LYS B 1 22 ? -17.66798 28.28033 -9.95470 1.000 46.94750 22 LYS B N 1
ATOM 1157 C CA . LYS B 1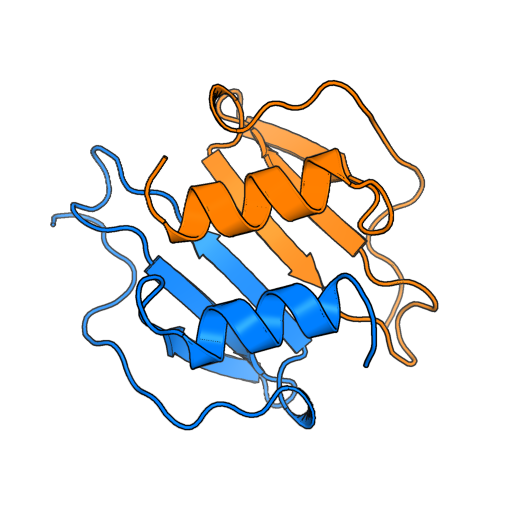 22 ? -18.86472 28.84319 -10.56578 1.000 70.48780 22 LYS B CA 1
ATOM 1158 C C . LYS B 1 22 ? -18.90193 28.57041 -12.06322 1.000 62.14466 22 LYS B C 1
ATOM 1159 O O . LYS B 1 22 ? -19.98146 28.37099 -12.63198 1.000 82.25773 22 LYS B O 1
ATOM 1163 N N . ASN B 1 23 ? -17.73621 28.55686 -12.71670 1.000 40.90714 23 ASN B N 1
ATOM 1164 C CA . ASN B 1 23 ? -17.69535 28.40341 -14.16493 1.000 62.76800 23 ASN B CA 1
ATOM 1165 C C . ASN B 1 23 ? -17.81680 26.95405 -14.62549 1.000 59.92999 23 ASN B C 1
ATOM 1166 O O . ASN B 1 23 ? -18.28732 26.71005 -15.73835 1.000 75.12250 23 ASN B O 1
ATOM 1177 N N . ILE B 1 24 ? -17.41834 25.98835 -13.81313 1.000 24.31521 24 ILE B N 1
ATOM 1178 C CA . ILE B 1 24 ? -17.38425 24.60023 -14.26460 1.000 29.13037 24 ILE B CA 1
ATOM 1179 C C . ILE B 1 24 ? -18.79085 24.01467 -14.23749 1.000 28.60797 24 ILE B C 1
ATOM 1180 O O . ILE B 1 24 ? -19.53583 24.20103 -13.26862 1.000 42.86039 24 ILE B O 1
ATOM 1196 N N . GLN B 1 25 ? -19.16308 23.29842 -15.30686 1.000 23.16283 25 GLN B N 1
ATOM 1197 C CA . GLN B 1 25 ? -20.39790 22.52026 -15.28861 1.000 38.75397 25 GLN B CA 1
ATOM 1198 C C . GLN B 1 25 ? -20.16757 21.03971 -15.03387 1.000 35.67507 25 GLN B C 1
ATOM 1199 O O . GLN B 1 25 ? -21.08844 20.36329 -14.56579 1.000 30.23326 25 GLN B O 1
ATOM 1213 N N . SER B 1 26 ? -18.98635 20.50926 -15.34935 1.000 56.59643 26 SER B N 1
ATOM 1214 C CA . SER B 1 26 ? -18.68949 19.12854 -14.98173 1.000 29.61664 26 SER B CA 1
ATOM 1215 C C . SER B 1 26 ? -17.18583 18.94804 -14.85272 1.000 38.62226 26 SER B C 1
ATOM 1216 O O . SER B 1 26 ? -16.43783 19.23193 -15.78945 1.000 72.35728 26 SER B O 1
ATOM 1224 N N . LEU B 1 27 ? -16.75838 18.41664 -13.71408 1.000 44.53220 27 LEU B N 1
ATOM 1225 C CA . LEU B 1 27 ? -15.35293 18.18588 -13.41250 1.000 42.97345 27 LEU B CA 1
ATOM 1226 C C . LEU B 1 27 ? -15.11449 16.69398 -13.28853 1.000 37.20340 27 LEU B C 1
ATOM 1227 O O . LEU B 1 27 ? -15.91898 15.99239 -12.67132 1.000 48.07862 27 LEU B O 1
ATOM 1243 N N . CYS B 1 28 ? -14.04859 16.19367 -13.90425 1.000 31.72250 28 CYS B N 1
ATOM 1244 C CA . CYS B 1 28 ? -13.75979 14.77071 -13.79781 1.000 39.40807 28 CYS B CA 1
ATOM 1245 C C . CYS B 1 28 ? -12.26639 14.54503 -13.62104 1.000 33.72942 28 CYS B C 1
ATOM 1246 O O . CYS B 1 28 ? -11.44765 15.09290 -14.36831 1.000 69.83319 28 CYS B O 1
ATOM 1253 N N . VAL B 1 29 ? -11.93442 13.71727 -12.63094 1.000 20.80819 29 VAL B N 1
ATOM 1254 C CA . VAL B 1 29 ? -10.56540 13.42194 -12.22272 1.000 20.82253 29 VAL B CA 1
ATOM 1255 C C . VAL B 1 29 ? -10.18001 12.03950 -12.73230 1.000 20.43589 29 VAL B C 1
ATOM 1256 O O . VAL B 1 29 ? -10.88119 11.05557 -12.46899 1.000 22.65189 29 VAL B O 1
ATOM 1269 N N . LEU B 1 30 ? -9.06375 11.96186 -13.45184 1.000 20.29712 30 LEU B N 1
ATOM 1270 C CA . LEU B 1 30 ? -8.50463 10.71390 -13.95348 1.000 19.97540 30 LEU B CA 1
ATOM 1271 C C . LEU B 1 30 ? -7.24520 10.38585 -13.16360 1.000 28.45850 30 LEU B C 1
ATOM 1272 O O . LEU B 1 30 ? -6.21794 11.06891 -13.33456 1.000 38.59640 30 LEU B O 1
ATOM 1288 N N . PRO B 1 31 ? -7.27788 9.38081 -12.28407 1.000 48.92399 31 PRO B N 1
ATOM 1289 C CA . PRO B 1 31 ? -6.11630 9.09206 -11.43522 1.000 41.55529 31 PRO B CA 1
ATOM 1290 C C . PRO B 1 31 ? -4.91618 8.60579 -12.23135 1.000 36.95815 31 PRO B C 1
ATOM 1291 O O . PRO B 1 31 ? -5.03005 8.09823 -13.34944 1.000 19.71920 31 PRO B O 1
ATOM 1302 N N . SER B 1 32 ? -3.74249 8.79721 -11.63304 1.000 36.96918 32 SER B N 1
ATOM 1303 C CA . SER B 1 32 ? -2.49360 8.39747 -12.26292 1.000 58.38591 32 SER B CA 1
ATOM 1304 C C . SER B 1 32 ? -2.40562 6.88018 -12.38949 1.000 62.64939 32 SER B C 1
ATOM 1305 O O . SER B 1 32 ? -2.90358 6.13015 -11.54521 1.000 45.19041 32 SER B O 1
ATOM 1313 N N . GLY B 1 33 ? -1.75134 6.43437 -13.45945 1.000 49.83499 33 GLY B N 1
ATOM 1314 C CA . GLY B 1 33 ? -1.54342 5.02845 -13.70835 1.000 27.36219 33 GLY B CA 1
ATOM 1315 C C . GLY B 1 33 ? -0.56431 4.80416 -14.84398 1.000 39.39752 33 GLY B C 1
ATOM 1316 O O . GLY B 1 33 ? 0.16169 5.71424 -15.25642 1.000 31.59502 33 GLY B O 1
ATOM 1320 N N . PRO B 1 34 ? -0.51803 3.57828 -15.37092 1.000 50.76483 34 PRO B N 1
ATOM 1321 C CA . PRO B 1 34 ? 0.32129 3.33071 -16.55494 1.000 52.69191 34 PRO B CA 1
ATOM 1322 C C . PRO B 1 34 ? -0.07123 4.17473 -17.75013 1.000 36.94151 34 PRO B C 1
ATOM 1323 O O . PRO B 1 34 ? 0.78939 4.52816 -18.56625 1.000 23.75719 34 PRO B O 1
ATOM 1334 N N . HIS B 1 35 ? -1.35882 4.50006 -17.87797 1.000 59.86751 35 HIS B N 1
ATOM 1335 C CA . HIS B 1 35 ? -1.81490 5.32015 -18.99260 1.000 43.37223 35 HIS B CA 1
ATOM 1336 C C . HIS B 1 35 ? -1.17056 6.69679 -18.95573 1.000 31.56590 35 HIS B C 1
ATOM 1337 O O . HIS B 1 35 ? -0.77644 7.23506 -19.99641 1.000 42.54634 35 HIS B O 1
ATOM 1351 N N . CYS B 1 36 ? -1.06817 7.28789 -17.76806 1.000 34.70989 36 CYS B N 1
ATOM 1352 C CA . CYS B 1 36 ? -0.56607 8.64627 -17.62835 1.000 42.55108 36 CYS B CA 1
ATOM 1353 C C . CYS B 1 36 ? 0.18189 8.74636 -16.30619 1.000 37.81191 36 CYS B C 1
ATOM 1354 O O . CYS B 1 36 ? -0.26918 8.22003 -15.28700 1.000 21.62761 36 CYS B O 1
ATOM 1361 N N . THR B 1 37 ? 1.32503 9.43552 -16.33225 1.000 41.95029 37 THR B N 1
ATOM 1362 C CA . THR B 1 37 ? 2.18275 9.50192 -15.15351 1.000 25.74998 37 THR B CA 1
ATOM 1363 C C . THR B 1 37 ? 1.54823 10.31532 -14.03861 1.000 43.80769 37 THR B C 1
ATOM 1364 O O . THR B 1 37 ? 1.73084 9.99859 -12.85809 1.000 43.42546 37 THR B O 1
ATOM 1375 N N . GLN B 1 38 ? 0.80737 11.35733 -14.39072 1.000 70.44323 38 GLN B N 1
ATOM 1376 C CA . GLN B 1 38 ? 0.24906 12.28993 -13.42987 1.000 72.30386 38 GLN B CA 1
ATOM 1377 C C . GLN B 1 38 ? -1.26981 12.21634 -13.47436 1.000 58.82775 38 GLN B C 1
ATOM 1378 O O . GLN B 1 38 ? -1.86779 11.98208 -14.52894 1.000 46.88473 38 GLN B O 1
ATOM 1392 N N . THR B 1 39 ? -1.89000 12.40626 -12.31411 1.000 55.62416 39 THR B N 1
ATOM 1393 C CA . THR B 1 39 ? -3.33749 12.53757 -12.27369 1.000 41.56092 39 THR B CA 1
ATOM 1394 C C . THR B 1 39 ? -3.73270 13.77035 -13.07085 1.000 33.87485 39 THR B C 1
ATOM 1395 O O . THR B 1 39 ? -3.02440 14.78106 -13.06611 1.000 46.80131 39 THR B O 1
ATOM 1406 N N . GLU B 1 40 ? -4.83951 13.67935 -13.79689 1.000 20.64190 40 GLU B N 1
ATOM 1407 C CA . GLU B 1 40 ? -5.25964 14.80044 -14.62638 1.000 24.36775 40 GLU B CA 1
ATOM 1408 C C . GLU B 1 40 ? -6.71652 15.12100 -14.33476 1.000 20.83041 40 GLU B C 1
ATOM 1409 O O . GLU B 1 40 ? -7.54380 14.22382 -14.18497 1.000 22.58143 40 GLU B O 1
ATOM 1421 N N . VAL B 1 41 ? -7.02949 16.40791 -14.26465 1.000 21.13781 41 VAL B N 1
ATOM 1422 C CA . VAL B 1 41 ? -8.38936 16.87908 -14.04575 1.000 21.28701 41 VAL B CA 1
ATOM 1423 C C . VAL B 1 41 ? -8.84946 17.57147 -15.31458 1.000 24.53298 41 VAL B C 1
ATOM 1424 O O . VAL B 1 41 ? -8.15156 18.44949 -15.83223 1.000 36.28516 41 VAL B O 1
ATOM 1437 N N . ILE B 1 42 ? -10.00391 17.16639 -15.83214 1.000 21.04891 42 ILE B N 1
ATOM 1438 C CA . ILE B 1 42 ? -10.59482 17.80064 -17.00255 1.000 21.02257 42 ILE B CA 1
ATOM 1439 C C . ILE B 1 42 ? -11.93151 18.38853 -16.57593 1.000 21.25775 42 ILE B C 1
ATOM 1440 O O . ILE B 1 42 ? -12.81509 17.66316 -16.10196 1.000 21.15343 42 ILE B O 1
ATOM 1456 N N . ALA B 1 43 ? -12.06590 19.70666 -16.71645 1.000 16.96456 43 ALA B N 1
ATOM 1457 C CA . ALA B 1 43 ? -13.27241 20.43111 -16.34083 1.000 23.37864 43 ALA B CA 1
ATOM 1458 C C . ALA B 1 43 ? -13.90364 21.00755 -17.59906 1.000 17.37464 43 ALA B C 1
ATOM 1459 O O . ALA B 1 43 ? -13.30307 21.85392 -18.26544 1.000 25.53676 43 ALA B O 1
ATOM 1466 N N . THR B 1 44 ? -15.09108 20.52513 -17.94528 1.000 17.64882 44 THR B N 1
ATOM 1467 C CA . THR B 1 44 ? -15.88659 21.16061 -18.98587 1.000 29.11263 44 THR B CA 1
ATOM 1468 C C . THR B 1 44 ? -16.68120 22.29562 -18.34514 1.000 24.22167 44 THR B C 1
ATOM 1469 O O . THR B 1 44 ? -17.43208 22.08165 -17.38028 1.000 52.75599 44 THR B O 1
ATOM 1480 N N . LEU B 1 45 ? -16.48816 23.50008 -18.87666 1.000 25.54602 45 LEU B N 1
ATOM 1481 C CA . LEU B 1 45 ? -17.04262 24.73480 -18.35723 1.000 28.65591 45 LEU B CA 1
ATOM 1482 C C . LEU B 1 45 ? -18.49194 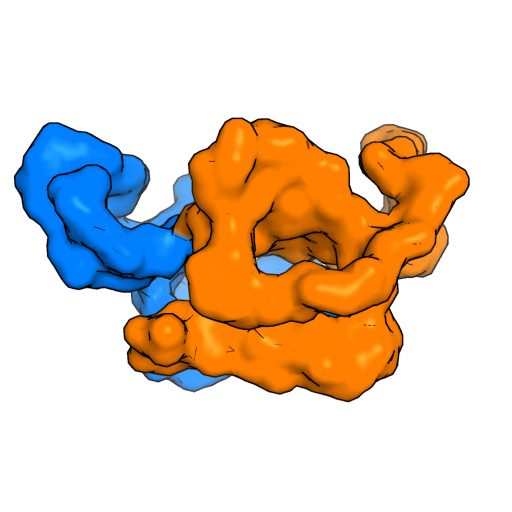24.90433 -18.80077 1.000 46.14021 45 LEU B C 1
ATOM 1483 O O . LEU B 1 45 ? -19.01115 24.15400 -19.63181 1.000 50.64159 45 LEU B O 1
ATOM 1499 N N . LYS B 1 46 ? -19.15202 25.91353 -18.22813 1.000 55.09423 46 LYS B N 1
ATOM 1500 C CA . LYS B 1 46 ? -20.54067 26.18140 -18.58235 1.000 19.97877 46 LYS B CA 1
ATOM 1501 C C . LYS B 1 46 ? -20.66199 26.58922 -20.04218 1.000 19.53236 46 LYS B C 1
ATOM 1502 O O . LYS B 1 46 ? -21.67029 26.28921 -20.68855 1.000 24.58263 46 LYS B O 1
ATOM 1506 N N . ASN B 1 47 ? -19.64879 27.27344 -20.57938 1.000 19.19602 47 ASN B N 1
ATOM 1507 C CA . ASN B 1 47 ? -19.65589 27.60259 -21.99876 1.000 25.34264 47 ASN B CA 1
ATOM 1508 C C . ASN B 1 47 ? -19.51934 26.35964 -22.86932 1.000 29.80965 47 ASN B C 1
ATOM 1509 O O . ASN B 1 47 ? -19.83908 26.41864 -24.05818 1.000 39.83714 47 ASN B O 1
ATOM 1520 N N . GLY B 1 48 ? -19.04984 25.24358 -22.30890 1.000 26.17617 48 GLY B N 1
ATOM 1521 C CA . GLY B 1 48 ? -18.98079 23.97328 -23.00242 1.000 30.80567 48 GLY B CA 1
ATOM 1522 C C . GLY B 1 48 ? -17.59410 23.54428 -23.43466 1.000 31.72177 48 GLY B C 1
ATOM 1523 O O . GLY B 1 48 ? -17.39701 22.35950 -23.73406 1.000 43.15973 48 GLY B O 1
ATOM 1527 N N . ARG B 1 49 ? -16.62810 24.45673 -23.46904 1.000 58.02375 49 ARG B N 1
ATOM 1528 C CA . ARG B 1 49 ? -15.25514 24.07036 -23.75843 1.000 58.69227 49 ARG B CA 1
ATOM 1529 C C . ARG B 1 49 ? -14.66298 23.35138 -22.55028 1.000 58.29207 49 ARG B C 1
ATOM 1530 O O . ARG B 1 49 ? -15.17887 23.43468 -21.43379 1.000 44.24933 49 ARG B O 1
ATOM 1551 N N . GLU B 1 50 ? -13.55973 22.64856 -22.77756 1.000 42.23973 50 GLU B N 1
ATOM 1552 C CA . GLU B 1 50 ? -12.91937 21.85804 -21.73840 1.000 22.28485 50 GLU B CA 1
ATOM 1553 C C . GLU B 1 50 ? -11.55606 22.44610 -21.41816 1.000 16.47533 50 GLU B C 1
ATOM 1554 O O . GLU B 1 50 ? -10.86039 22.94859 -22.30497 1.000 16.28936 50 GLU B O 1
ATOM 1566 N N . ALA B 1 51 ? -11.19487 22.39908 -20.14009 1.000 16.49209 51 ALA B N 1
ATOM 1567 C CA . ALA B 1 51 ? -9.93443 22.93226 -19.65036 1.000 27.21141 51 ALA B CA 1
ATOM 1568 C C . ALA B 1 51 ? -9.28305 21.89694 -18.74877 1.000 16.91080 51 ALA B C 1
ATOM 1569 O O . ALA B 1 51 ? -9.93678 21.33895 -17.86032 1.000 16.45208 51 ALA B O 1
ATOM 1576 N N . CYS B 1 52 ? -8.00513 21.63138 -18.99117 1.000 15.87958 52 CYS B N 1
ATOM 1577 C CA . CYS B 1 52 ? -7.22888 20.73408 -18.15055 1.000 22.00496 52 CYS B CA 1
ATOM 1578 C C . CYS B 1 52 ? -6.66812 21.52102 -16.97495 1.000 27.13888 52 CYS B C 1
ATOM 1579 O O . CYS B 1 52 ? -6.00851 22.54613 -17.16473 1.000 67.05505 52 CYS B O 1
ATOM 1586 N N . LEU B 1 53 ? -6.93674 21.04227 -15.76760 1.000 23.58698 53 LEU B N 1
ATOM 1587 C CA . LEU B 1 53 ? -6.50990 21.69149 -14.54060 1.000 25.92304 53 LEU B CA 1
ATOM 1588 C C . LEU B 1 53 ? -5.46615 20.82457 -13.85308 1.000 32.81497 53 LEU B C 1
ATOM 1589 O O . LEU B 1 53 ? -5.45796 19.59925 -14.00154 1.000 34.71151 53 LEU B O 1
ATOM 1605 N N . ASP B 1 54 ? -4.58624 21.46867 -13.09445 1.000 25.82906 54 ASP B N 1
ATOM 1606 C CA . ASP B 1 54 ? -3.48154 20.76234 -12.46233 1.000 33.83434 54 ASP B CA 1
ATOM 1607 C C . ASP B 1 54 ? -3.91936 20.26188 -11.09450 1.000 22.65885 54 ASP B C 1
ATOM 1608 O O . ASP B 1 54 ? -4.25039 21.08067 -10.22731 1.000 25.26373 54 ASP B O 1
ATOM 1617 N N . PRO B 1 55 ? -3.95027 18.94838 -10.85814 1.000 21.81015 55 PRO B N 1
ATOM 1618 C CA . PRO B 1 55 ? -4.42637 18.45559 -9.55651 1.000 30.14543 55 PRO B CA 1
ATOM 1619 C C . PRO B 1 55 ? -3.58800 18.93068 -8.38736 1.000 37.73068 55 PRO B C 1
ATOM 1620 O O . PRO B 1 55 ? -4.11657 19.10005 -7.28086 1.000 49.86092 55 PRO B O 1
ATOM 1631 N N . GLU B 1 56 ? -2.28528 19.12578 -8.59315 1.000 33.12675 56 GLU B N 1
ATOM 1632 C CA . GLU B 1 56 ? -1.41147 19.52897 -7.49947 1.000 56.65718 56 GLU B CA 1
ATOM 1633 C C . GLU B 1 56 ? -1.76240 20.90759 -6.95485 1.000 52.78842 56 GLU B C 1
ATOM 1634 O O . GLU B 1 56 ? -1.43636 21.20842 -5.80098 1.000 46.69037 56 GLU B O 1
ATOM 1646 N N . ALA B 1 57 ? -2.41892 21.74584 -7.74812 1.000 54.67231 57 ALA B N 1
ATOM 1647 C CA . ALA B 1 57 ? -2.74605 23.08835 -7.29294 1.000 37.86913 57 ALA B CA 1
ATOM 1648 C C . ALA B 1 57 ? -3.71950 23.01446 -6.11802 1.000 42.55533 57 ALA B C 1
ATOM 1649 O O . ALA B 1 57 ? -4.65239 22.20306 -6.13477 1.000 56.29412 57 ALA B O 1
ATOM 1656 N N . PRO B 1 58 ? -3.53188 23.83363 -5.07776 1.000 40.88766 58 PRO B N 1
ATOM 1657 C CA . PRO B 1 58 ? -4.50371 23.81852 -3.97021 1.000 57.03216 58 PRO B CA 1
ATOM 1658 C C . PRO B 1 58 ? -5.89458 24.24404 -4.40039 1.000 61.16198 58 PRO B C 1
ATOM 1659 O O . PRO B 1 58 ? -6.89903 23.71165 -3.90074 1.000 51.60595 58 PRO B O 1
ATOM 1670 N N . LEU B 1 59 ? -5.97518 25.19923 -5.32921 1.000 55.66411 59 LEU B N 1
ATOM 1671 C CA . LEU B 1 59 ? -7.27155 25.72371 -5.73634 1.000 49.28088 59 LEU B CA 1
ATOM 1672 C C . LEU B 1 59 ? -8.13454 24.62986 -6.34666 1.000 46.36688 59 LEU B C 1
ATOM 1673 O O . LEU B 1 59 ? -9.32845 24.53684 -6.04780 1.000 54.46083 59 LEU B O 1
ATOM 1677 N N . VAL B 1 60 ? -7.54879 23.78783 -7.20062 1.000 27.95226 60 VAL B N 1
ATOM 1678 C CA . VAL B 1 60 ? -8.33400 22.74936 -7.86140 1.000 27.94876 60 VAL B CA 1
ATOM 1679 C C . VAL B 1 60 ? -8.88833 21.76445 -6.84029 1.000 36.98768 60 VAL B C 1
ATOM 1680 O O . VAL B 1 60 ? -10.04930 21.35083 -6.92467 1.000 40.59933 60 VAL B O 1
ATOM 1693 N N . GLN B 1 61 ? -8.06917 21.36911 -5.86505 1.000 28.22173 61 GLN B N 1
ATOM 1694 C CA . GLN B 1 61 ? -8.53500 20.44517 -4.83508 1.000 45.94171 61 GLN B CA 1
ATOM 1695 C C . GLN B 1 61 ? -9.66099 21.05600 -4.00935 1.000 54.14432 61 GLN B C 1
ATOM 1696 O O . GLN B 1 61 ? -10.68868 20.40345 -3.74794 1.000 70.91731 61 GLN B O 1
ATOM 1710 N N . LYS B 1 62 ? -9.49397 22.31821 -3.60871 1.000 71.65845 62 LYS B N 1
ATOM 1711 C CA . LYS B 1 62 ? -10.53521 22.98915 -2.84006 1.000 71.76956 62 LYS B CA 1
ATOM 1712 C C . LYS B 1 62 ? -11.82583 23.08662 -3.64067 1.000 63.68653 62 LYS B C 1
ATOM 1713 O O . LYS B 1 62 ? -12.91538 22.84740 -3.10810 1.000 53.91613 62 LYS B O 1
ATOM 1717 N N . ILE B 1 63 ? -11.71829 23.42603 -4.92686 1.000 40.27557 63 ILE B N 1
ATOM 1718 C CA . ILE B 1 63 ? -12.89636 23.55196 -5.77965 1.000 38.22045 63 ILE B CA 1
ATOM 1719 C C . ILE B 1 63 ? -13.57964 22.19909 -5.96395 1.000 59.31775 63 ILE B C 1
ATOM 1720 O O . ILE B 1 63 ? -14.81265 22.11591 -5.96866 1.000 29.89810 63 ILE B O 1
ATOM 1736 N N . VAL B 1 64 ? -12.80443 21.12558 -6.13705 1.000 47.13657 64 VAL B N 1
ATOM 1737 C CA . VAL B 1 64 ? -13.39988 19.79816 -6.29275 1.000 43.61583 64 VAL B CA 1
ATOM 1738 C C . VAL B 1 64 ? -14.21776 19.43678 -5.05694 1.000 53.61061 64 VAL B C 1
ATOM 1739 O O . VAL B 1 64 ? -15.39097 19.03474 -5.14839 1.000 67.74061 64 VAL B O 1
ATOM 1752 N N . GLN B 1 65 ? -13.61180 19.57447 -3.87818 1.000 53.76661 65 GLN B N 1
ATOM 1753 C CA . GLN B 1 65 ? -14.34050 19.20527 -2.66803 1.000 28.67697 65 GLN B CA 1
ATOM 1754 C C . GLN B 1 65 ? -15.51418 20.14731 -2.41632 1.000 31.90156 65 GLN B C 1
ATOM 1755 O O . GLN B 1 65 ? -16.54442 19.71716 -1.88266 1.000 47.14432 65 GLN B O 1
ATOM 1769 N N . LYS B 1 66 ? -15.40772 21.41314 -2.83284 1.000 37.04979 66 LYS B N 1
ATOM 1770 C CA . LYS B 1 66 ? -16.54298 22.32402 -2.71365 1.000 52.87999 66 LYS B CA 1
ATOM 1771 C C . LYS B 1 66 ? -17.68302 21.90660 -3.63694 1.000 55.35374 66 LYS B C 1
ATOM 1772 O O . LYS B 1 66 ? -18.85679 21.99301 -3.25802 1.000 49.30861 66 LYS B O 1
ATOM 1776 N N . MET B 1 67 ? -17.36048 21.44875 -4.85024 1.000 37.33408 67 MET B N 1
ATOM 1777 C CA . MET B 1 67 ? -18.38935 20.90575 -5.73058 1.000 44.36815 67 MET B CA 1
ATOM 1778 C C . MET B 1 67 ? -19.11023 19.75851 -5.04532 1.000 30.05665 67 MET B C 1
ATOM 1779 O O . MET B 1 67 ? -20.34450 19.69702 -5.03132 1.000 27.29810 67 MET B O 1
ATOM 1793 N N . LEU B 1 68 ? -18.34346 18.83274 -4.46832 1.000 36.03917 68 LEU B N 1
ATOM 1794 C CA . LEU B 1 68 ? -18.97312 17.71087 -3.78173 1.000 31.86354 68 LEU B CA 1
ATOM 1795 C C . LEU B 1 68 ? -19.89308 18.20636 -2.67024 1.000 40.38255 68 LEU B C 1
ATOM 1796 O O . LEU B 1 68 ? -21.01751 17.71588 -2.51896 1.000 31.74709 68 LEU B O 1
ATOM 1812 N N . LYS B 1 69 ? -19.44348 19.20232 -1.90039 1.000 49.93908 69 LYS B N 1
ATOM 1813 C CA . LYS B 1 69 ? -20.27973 19.73266 -0.82717 1.000 50.89877 69 LYS B CA 1
ATOM 1814 C C . LYS B 1 69 ? -21.56457 20.36125 -1.36067 1.000 45.41892 69 LYS B C 1
ATOM 1815 O O . LYS B 1 69 ? -22.57005 20.41534 -0.64235 1.000 34.61921 69 LYS B O 1
ATOM 1825 N N . GLY B 1 70 ? -21.55661 20.83852 -2.60223 1.000 33.36805 70 GLY B N 1
ATOM 1826 C CA . GLY B 1 70 ? -22.72423 21.46770 -3.19742 1.000 27.30662 70 GLY B CA 1
ATOM 1827 C C . GLY B 1 70 ? -22.54549 22.93004 -3.54642 1.000 65.29308 70 GLY B C 1
ATOM 1828 O O . GLY B 1 70 ? -23.50802 23.55690 -4.01217 1.000 62.99307 70 GLY B O 1
ATOM 1832 N N . VAL B 1 71 ? -21.36693 23.50840 -3.33272 1.000 62.78140 71 VAL B N 1
ATOM 1833 C CA . VAL B 1 71 ? -21.11258 24.90786 -3.65379 1.000 56.51223 71 VAL B CA 1
ATOM 1834 C C . VAL B 1 71 ? -21.27821 25.14147 -5.15253 1.000 66.57447 71 VAL B C 1
ATOM 1835 O O . VAL B 1 71 ? -21.47326 26.27348 -5.59904 1.000 45.16925 71 VAL B O 1
#

Foldseek 3Di:
DAQDPDPDADDDDDLVFFPDKDWDCDDPNHHHIWIWTQGPVGDIHIHHVVDPVVVVSVVCVVPND/DADPDPDADDDDALVFFPDKDWACADPRYNHIWIWTQTPVGDIGIHHPVDPRVVVSVVVVVVPD

Secondary structure (DSSP, 8-state):
--S-S-S-------GGGEEEEEEE--SSS-SS-EEEEEETTS-EEEE-TT-HHHHHHHHHHHS--/---S-SS------TTTEEEEEEE--SSS-SS-EEEEEETTS-EEEE-TTSHHHHHHHHHHHHT-

Nearest PDB structures (foldseek):
  5ob5-assembly1_A  TM=9.480E-01  e=2.276E-08  Homo sapiens
  6wzj-assembly1_E  TM=9.280E-01  e=2.138E-08  Macaca fascicularis
  1tvx-assembly1_D  TM=9.212E-01  e=5.118E-08  Homo sapiens
  4r9w-assembly1_B-2  TM=8.705E-01  e=4.005E-07  Homo sapiens
  1f9r-assembly1_A  TM=8.842E-01  e=6.196E-07  Homo sapiens

Sequence (129 aa):
ELRCQCLQTMAGIHLKNIQSLCVLPSGPHCTQTEVIATLKNGREACLDPEAPLVQKIVQKMLKGVLRCQCLQTMAGIHLKNIQSLCVLPSGPHCTQTEVIATLKNGREACLDPEAPLVQKIVQKMLKGV

Organism: Mus musculus (NCBI:txid10090)